Protein AF-A0A7S0R0M6-F1 (afdb_monomer)

Secondary structure (DSSP, 8-state):
-HHHHHHHHSS--TTSPPPPHHHHHHHHHHHHHHHHHHHHHH-HHHHHHHT-SHHHHTT-HHHHHHHHHHHS-GGG-----HHHHHH-HHHHHHHHHHHTTPPPPPHHHHHHHH-

Sequence (115 aa):
SRYSSAFHYYGRRKSEGFAGPEKFHARALQEIERWKDCIARQGTQACLKRYDPQQLIKGMYSEFVEPWTSVWPRDQILFLRNEDYQATPKEHLQAVMKFLGLRDLTEGEWVKMLG

Organism: NCBI:txid1034604

Mean predicted aligned error: 5.19 Å

Foldseek 3Di:
DQLLVCVQPPPDDPPDDGDDPVVSVVVVVVQVVVQVVCCVPPNDVVSLVVCPVVSVSVPPVVVVVVVVCVVDPPLLDDDDDPVVCVVPVLVVVVVVCVSVVHDDDDPVVVVVVVD

Radius of gyration: 19.21 Å; Cα contacts (8 Å, |Δi|>4): 50; chains: 1; bounding box: 45×28×51 Å

Structure (mmCIF, N/CA/C/O backbone):
data_AF-A0A7S0R0M6-F1
#
_entry.id   AF-A0A7S0R0M6-F1
#
loop_
_atom_site.group_PDB
_atom_site.id
_atom_site.type_symbol
_atom_site.label_atom_id
_atom_site.label_alt_id
_atom_site.label_comp_id
_atom_site.label_asym_id
_atom_site.label_entity_id
_atom_site.label_seq_id
_atom_site.pdbx_PDB_ins_code
_atom_site.Cartn_x
_atom_site.Cartn_y
_atom_site.Cartn_z
_atom_site.occupancy
_atom_site.B_iso_or_equiv
_atom_site.auth_seq_id
_atom_site.auth_comp_id
_atom_site.auth_asym_id
_atom_site.auth_atom_id
_atom_site.pdbx_PDB_model_num
ATOM 1 N N . SER A 1 1 ? 6.767 9.369 -2.557 1.00 70.81 1 SER A N 1
ATOM 2 C CA . SER A 1 1 ? 6.057 8.163 -3.041 1.00 70.81 1 SER A CA 1
ATOM 3 C C . SER A 1 1 ? 6.609 6.926 -2.334 1.00 70.81 1 SER A C 1
ATOM 5 O O . SER A 1 1 ? 7.791 6.919 -2.004 1.00 70.81 1 SER A O 1
ATOM 7 N N . ARG A 1 2 ? 5.803 5.871 -2.117 1.00 82.06 2 ARG A N 1
ATOM 8 C CA . ARG A 1 2 ? 6.229 4.611 -1.459 1.00 82.06 2 ARG A CA 1
ATOM 9 C C . ARG A 1 2 ? 7.478 3.991 -2.094 1.00 82.06 2 ARG A C 1
ATOM 11 O O . ARG A 1 2 ? 8.348 3.493 -1.389 1.00 82.06 2 ARG A O 1
ATOM 18 N N . TYR A 1 3 ? 7.579 4.052 -3.421 1.00 88.56 3 TYR A N 1
ATOM 19 C CA . TYR A 1 3 ? 8.724 3.528 -4.164 1.00 88.56 3 TYR A CA 1
ATOM 20 C C . TYR A 1 3 ? 10.020 4.311 -3.893 1.00 88.56 3 TYR A C 1
ATOM 22 O O . TYR A 1 3 ? 11.055 3.702 -3.632 1.00 88.56 3 TYR A O 1
ATOM 30 N N . SER A 1 4 ? 9.949 5.647 -3.840 1.00 87.69 4 SER A N 1
ATOM 31 C CA . SER A 1 4 ? 11.082 6.485 -3.421 1.00 87.69 4 SER A CA 1
ATOM 32 C C . SER A 1 4 ? 11.478 6.194 -1.974 1.00 87.69 4 SER A C 1
ATOM 34 O O . SER A 1 4 ? 12.645 5.919 -1.711 1.00 87.69 4 SER A O 1
ATOM 36 N N . SER A 1 5 ? 10.523 6.130 -1.041 1.00 86.38 5 SER A N 1
ATOM 37 C CA . SER A 1 5 ? 10.821 5.748 0.344 1.00 86.38 5 SER A CA 1
ATOM 38 C C . SER A 1 5 ? 11.535 4.393 0.403 1.00 86.38 5 SER A C 1
ATOM 40 O O . SER A 1 5 ? 12.596 4.281 1.011 1.00 86.38 5 SER A O 1
ATOM 42 N N . ALA A 1 6 ? 11.025 3.379 -0.299 1.00 88.06 6 ALA A N 1
ATOM 43 C CA . ALA A 1 6 ? 11.638 2.055 -0.349 1.00 88.06 6 ALA A CA 1
ATOM 44 C C . ALA A 1 6 ? 13.084 2.080 -0.877 1.00 88.06 6 ALA A C 1
ATOM 46 O O . ALA A 1 6 ? 13.944 1.426 -0.292 1.00 88.06 6 ALA A O 1
ATOM 47 N N . PHE A 1 7 ? 13.368 2.862 -1.921 1.00 88.25 7 PHE A N 1
ATOM 48 C CA . PHE A 1 7 ? 14.726 3.056 -2.441 1.00 88.25 7 PHE A CA 1
ATOM 49 C C . PHE A 1 7 ? 15.687 3.624 -1.386 1.00 88.25 7 PHE A C 1
ATOM 51 O O . PHE A 1 7 ? 16.869 3.287 -1.363 1.00 88.25 7 PHE A O 1
ATOM 58 N N . HIS A 1 8 ? 15.188 4.468 -0.483 1.00 84.44 8 HIS A N 1
ATOM 59 C CA . HIS A 1 8 ? 16.017 5.069 0.552 1.00 84.44 8 HIS A CA 1
ATOM 60 C C . HIS A 1 8 ? 16.166 4.215 1.812 1.00 84.44 8 HIS A C 1
ATOM 62 O O . HIS A 1 8 ? 17.200 4.340 2.468 1.00 84.44 8 HIS A O 1
ATOM 68 N N . TYR A 1 9 ? 15.177 3.377 2.132 1.00 82.06 9 TYR A N 1
ATOM 69 C CA . TYR A 1 9 ? 15.156 2.551 3.342 1.00 82.06 9 TYR A CA 1
ATOM 70 C C . TYR A 1 9 ? 15.731 1.142 3.150 1.00 82.06 9 TYR A C 1
ATOM 72 O O . TYR A 1 9 ? 16.335 0.609 4.078 1.00 82.06 9 TYR A O 1
ATOM 80 N N . TYR A 1 10 ? 15.554 0.519 1.981 1.00 78.06 10 TYR A N 1
ATOM 81 C CA . TYR A 1 10 ? 15.979 -0.863 1.751 1.00 78.06 10 TYR A CA 1
ATOM 82 C C . TYR A 1 10 ? 17.318 -0.936 1.016 1.00 78.06 10 TYR A C 1
ATOM 84 O O . TYR A 1 10 ? 17.544 -0.234 0.036 1.00 78.06 10 TYR A O 1
ATOM 92 N N . GLY A 1 11 ? 18.203 -1.829 1.473 1.00 65.38 11 GLY A N 1
ATOM 93 C CA . GLY A 1 11 ? 19.468 -2.137 0.794 1.00 65.38 11 GLY A CA 1
ATOM 94 C C . GLY A 1 11 ? 20.578 -1.095 0.958 1.00 65.38 11 GLY A C 1
ATOM 95 O O . GLY A 1 11 ? 21.658 -1.288 0.407 1.00 65.38 11 GLY A O 1
ATOM 96 N N 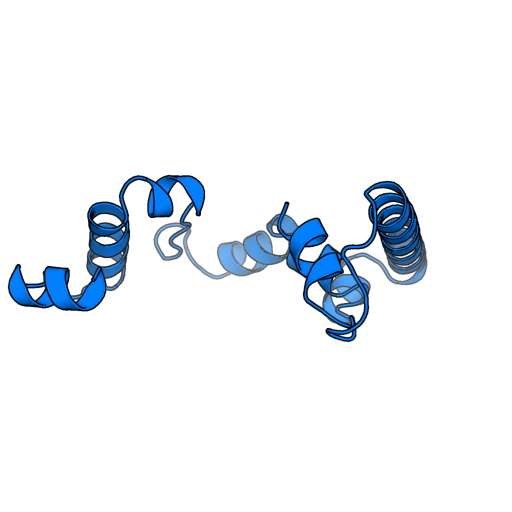. ARG A 1 12 ? 20.350 -0.026 1.732 1.00 71.62 12 ARG A N 1
ATOM 97 C CA . ARG A 1 12 ? 21.369 0.981 2.040 1.00 71.62 12 ARG A CA 1
ATOM 98 C C . ARG A 1 12 ? 22.075 0.679 3.361 1.00 71.62 12 ARG A C 1
ATOM 100 O O . ARG A 1 12 ? 21.434 0.293 4.341 1.00 71.62 12 ARG A O 1
ATOM 107 N N . ARG A 1 13 ? 23.387 0.913 3.430 1.00 67.12 13 ARG A N 1
ATOM 108 C CA . ARG A 1 13 ? 24.097 0.967 4.718 1.00 67.12 13 ARG A CA 1
ATOM 109 C C . ARG A 1 13 ? 23.730 2.269 5.427 1.00 67.12 13 ARG A C 1
ATOM 111 O O . ARG A 1 13 ? 23.657 3.312 4.787 1.00 67.12 13 ARG A O 1
ATOM 118 N N . LYS A 1 14 ? 23.551 2.241 6.753 1.00 67.25 14 LYS A N 1
ATOM 119 C CA . LYS A 1 14 ? 23.255 3.455 7.547 1.00 67.25 14 LYS A CA 1
ATOM 120 C C . LYS A 1 14 ? 24.316 4.556 7.384 1.00 67.25 14 LYS A C 1
ATOM 122 O O . LYS A 1 14 ? 24.003 5.723 7.564 1.00 67.25 14 LYS A O 1
ATOM 127 N N . SER A 1 15 ? 25.548 4.177 7.035 1.00 72.31 15 SER A N 1
ATOM 128 C CA . SER A 1 15 ? 26.666 5.084 6.751 1.00 72.31 15 SER A CA 1
ATOM 129 C C . SER A 1 15 ? 26.540 5.836 5.423 1.00 72.31 15 SER A C 1
ATOM 131 O O . SER A 1 15 ? 27.253 6.808 5.200 1.00 72.31 15 SER A O 1
ATOM 133 N N . GLU A 1 16 ? 25.674 5.386 4.516 1.00 68.12 16 GLU A N 1
ATOM 134 C CA . GLU A 1 16 ? 25.443 6.041 3.235 1.00 68.12 16 GLU A CA 1
ATOM 135 C C . GLU A 1 16 ? 24.308 7.065 3.394 1.00 68.12 16 GLU A C 1
ATOM 137 O O . GLU A 1 16 ? 23.162 6.732 3.724 1.00 68.12 16 GLU A O 1
ATOM 142 N N . GLY A 1 17 ? 24.629 8.339 3.159 1.00 69.56 17 GLY A N 1
ATOM 143 C CA . GLY A 1 17 ? 23.656 9.430 3.149 1.00 69.56 17 GLY A CA 1
ATOM 144 C C . GLY A 1 17 ? 22.539 9.227 2.118 1.00 69.56 17 GLY A C 1
ATOM 145 O O . GLY A 1 17 ? 22.564 8.307 1.296 1.00 69.56 17 GLY A O 1
ATOM 146 N N . PHE A 1 18 ? 21.511 10.077 2.177 1.00 76.81 18 PHE A N 1
ATOM 147 C CA . PHE A 1 18 ? 20.375 9.989 1.260 1.00 76.81 18 PHE A CA 1
ATOM 148 C C . PHE A 1 18 ? 20.826 10.151 -0.192 1.00 76.81 18 PHE A C 1
ATOM 150 O O . PHE A 1 18 ? 21.455 11.141 -0.555 1.00 76.81 18 PHE A O 1
ATOM 157 N N . ALA A 1 19 ? 20.533 9.148 -1.023 1.00 79.69 19 ALA A N 1
ATOM 158 C CA . ALA A 1 19 ? 20.797 9.234 -2.450 1.00 79.69 19 ALA A CA 1
ATOM 159 C C . ALA A 1 19 ? 19.965 10.374 -3.063 1.00 79.69 19 ALA A C 1
ATOM 161 O O . ALA A 1 19 ? 18.790 10.519 -2.747 1.00 79.69 19 ALA A O 1
ATOM 162 N N . GLY A 1 20 ? 20.571 11.191 -3.923 1.00 86.69 20 GLY A N 1
ATOM 163 C CA . GLY A 1 20 ? 19.861 12.289 -4.580 1.00 86.69 20 GLY A CA 1
ATOM 164 C C . GLY A 1 20 ? 18.753 11.811 -5.534 1.00 86.69 20 GLY A C 1
ATOM 165 O O . GLY A 1 20 ? 18.749 10.639 -5.934 1.00 86.69 20 GLY A O 1
ATOM 166 N N . PRO A 1 21 ? 17.846 12.717 -5.942 1.00 89.75 21 PRO A N 1
ATOM 167 C CA . PRO A 1 21 ? 16.722 12.405 -6.829 1.00 89.75 21 PRO A CA 1
ATOM 168 C C . PRO A 1 21 ? 17.161 11.770 -8.157 1.00 89.75 21 PRO A C 1
ATOM 170 O O . PRO A 1 21 ? 16.522 10.825 -8.610 1.00 89.75 21 PRO A O 1
ATOM 173 N N . GLU A 1 22 ? 18.302 12.181 -8.715 1.00 92.81 22 GLU A N 1
ATOM 174 C CA . GLU A 1 22 ? 18.857 11.605 -9.951 1.00 92.81 22 GLU A CA 1
ATOM 175 C C . GLU A 1 22 ? 19.177 10.110 -9.832 1.00 92.81 22 GLU A C 1
ATOM 177 O O . GLU A 1 22 ? 18.897 9.318 -10.731 1.00 92.81 22 GLU A O 1
ATOM 182 N N . LYS A 1 23 ? 19.716 9.681 -8.683 1.00 90.19 23 LYS A N 1
ATOM 183 C CA . LYS A 1 23 ? 20.012 8.261 -8.443 1.00 90.19 23 LYS A CA 1
ATOM 184 C C . LYS A 1 23 ? 18.733 7.439 -8.323 1.00 90.19 23 LYS A C 1
ATOM 186 O O . LYS A 1 23 ? 18.691 6.306 -8.800 1.00 90.19 23 LYS A O 1
ATOM 191 N N . PHE A 1 24 ? 17.704 8.001 -7.689 1.00 91.25 24 PHE A N 1
ATOM 192 C CA . PHE A 1 24 ? 16.389 7.370 -7.637 1.00 91.25 24 PHE A CA 1
ATOM 193 C C . PHE A 1 24 ? 15.780 7.262 -9.038 1.00 91.25 24 PHE A C 1
ATOM 195 O O . PHE A 1 24 ? 15.327 6.185 -9.415 1.00 91.25 24 PHE A O 1
ATOM 202 N N . HIS A 1 25 ? 15.824 8.337 -9.827 1.00 93.25 25 HIS A N 1
ATOM 203 C CA . HIS A 1 25 ? 15.317 8.355 -11.196 1.00 93.25 25 HIS A CA 1
ATOM 204 C C . HIS A 1 25 ? 15.996 7.295 -12.074 1.00 93.25 25 HIS A C 1
ATOM 206 O O . HIS A 1 25 ? 15.313 6.484 -12.697 1.00 93.25 25 HIS A O 1
ATOM 212 N N . ALA A 1 26 ? 17.330 7.222 -12.048 1.00 93.69 26 ALA A N 1
ATOM 213 C CA . ALA A 1 26 ? 18.084 6.214 -12.791 1.00 93.69 26 ALA A CA 1
ATOM 214 C C . ALA A 1 26 ? 17.710 4.778 -12.376 1.00 93.69 26 ALA A C 1
ATOM 216 O O . ALA A 1 26 ? 17.519 3.912 -13.231 1.00 93.69 26 ALA A O 1
ATOM 217 N N . ARG A 1 27 ? 17.544 4.523 -11.068 1.00 91.75 27 ARG A N 1
ATOM 218 C CA . ARG A 1 27 ? 17.077 3.222 -10.561 1.00 91.75 27 ARG A CA 1
ATOM 219 C C . ARG A 1 27 ? 15.662 2.904 -11.042 1.00 91.75 27 ARG A C 1
ATOM 221 O O . ARG A 1 27 ? 15.411 1.776 -11.454 1.00 91.75 27 ARG A O 1
ATOM 228 N N . ALA A 1 28 ? 14.762 3.883 -10.999 1.00 93.12 28 ALA A N 1
ATOM 229 C CA . ALA A 1 28 ? 13.383 3.722 -11.434 1.00 93.12 28 ALA A CA 1
ATOM 230 C C . ALA A 1 28 ? 13.303 3.347 -12.918 1.00 93.12 28 ALA A C 1
ATOM 232 O O . ALA A 1 28 ? 12.620 2.387 -13.264 1.00 93.12 28 ALA A O 1
ATOM 233 N N . LEU A 1 29 ? 14.046 4.043 -13.784 1.00 96.06 29 LEU A N 1
ATOM 234 C CA . LEU A 1 29 ? 14.114 3.718 -15.210 1.00 96.06 29 LEU A CA 1
ATOM 235 C C . LEU A 1 29 ? 14.651 2.305 -15.452 1.00 96.06 29 LEU A C 1
ATOM 237 O O . LEU A 1 29 ? 14.062 1.555 -16.225 1.00 96.06 29 LEU A O 1
ATOM 241 N N . GLN A 1 30 ? 15.721 1.917 -14.753 1.00 95.44 30 GLN A N 1
ATOM 242 C CA . GLN A 1 30 ? 16.288 0.572 -14.863 1.00 95.44 30 GLN A CA 1
ATOM 243 C C . GLN A 1 30 ? 15.278 -0.517 -14.469 1.00 95.44 30 GLN A C 1
ATOM 245 O O . GLN A 1 30 ? 15.168 -1.542 -15.141 1.00 95.44 30 GLN A O 1
ATOM 250 N N . GLU A 1 31 ? 14.545 -0.320 -13.373 1.00 94.75 31 GLU A N 1
ATOM 251 C CA . GLU A 1 31 ? 13.541 -1.281 -12.911 1.00 94.75 31 GLU A CA 1
ATOM 252 C C . GLU A 1 31 ? 12.315 -1.332 -13.834 1.00 94.75 31 GLU A C 1
ATOM 254 O O . GLU A 1 31 ? 11.800 -2.419 -14.095 1.00 94.75 31 GLU A O 1
ATOM 259 N N . ILE A 1 32 ? 11.889 -0.193 -14.386 1.00 95.44 32 ILE A N 1
ATOM 260 C CA . ILE A 1 32 ? 10.829 -0.139 -15.402 1.00 95.44 32 ILE A CA 1
ATOM 261 C C . ILE A 1 32 ? 11.247 -0.907 -16.658 1.00 95.44 32 ILE A C 1
ATOM 263 O O . ILE A 1 32 ? 10.446 -1.677 -17.184 1.00 95.44 32 ILE A O 1
ATOM 267 N N . GLU A 1 33 ? 12.481 -0.739 -17.130 1.00 96.88 33 GLU A N 1
ATOM 268 C CA . GLU A 1 33 ? 12.952 -1.439 -18.328 1.00 96.88 33 GLU A CA 1
ATOM 269 C C . GLU A 1 33 ? 13.043 -2.947 -18.096 1.00 96.88 33 GLU A C 1
ATOM 271 O O . GLU A 1 33 ? 12.530 -3.737 -18.882 1.00 96.88 33 GLU A O 1
ATOM 276 N N . ARG A 1 34 ? 13.567 -3.362 -16.939 1.00 95.50 34 ARG A N 1
ATOM 277 C CA . ARG A 1 34 ? 13.589 -4.775 -16.545 1.00 95.50 34 ARG A CA 1
ATOM 278 C C . ARG A 1 34 ? 12.188 -5.388 -16.478 1.00 95.50 34 ARG A C 1
ATOM 280 O O . ARG A 1 34 ? 12.004 -6.548 -16.844 1.00 95.50 34 ARG A O 1
ATOM 287 N N . TRP A 1 35 ? 11.211 -4.628 -15.987 1.00 95.69 35 TRP A N 1
ATOM 288 C CA . TRP A 1 35 ? 9.813 -5.046 -15.984 1.00 95.69 35 TRP A CA 1
ATOM 289 C C . TRP A 1 35 ? 9.281 -5.229 -17.411 1.00 95.69 35 TRP A C 1
ATOM 291 O O . TRP A 1 35 ? 8.734 -6.289 -17.715 1.00 95.69 35 TRP A O 1
ATOM 301 N N . LYS A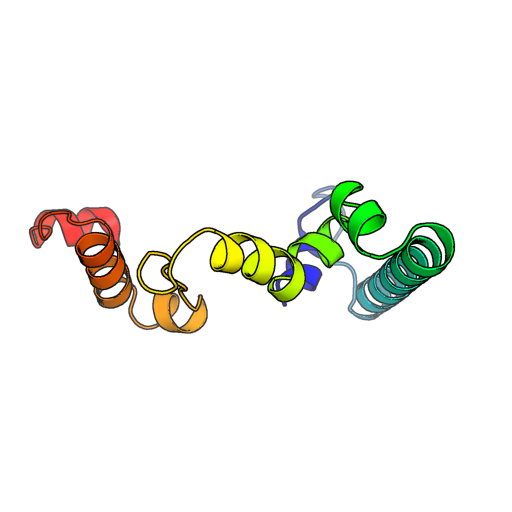 1 36 ? 9.501 -4.245 -18.294 1.00 96.00 36 LYS A N 1
ATOM 302 C CA . LYS A 1 36 ? 9.108 -4.303 -19.713 1.00 96.00 36 LYS A CA 1
ATOM 303 C C . LYS A 1 36 ? 9.721 -5.502 -20.439 1.00 96.00 36 LYS A C 1
ATOM 305 O O . LYS A 1 36 ? 9.012 -6.238 -21.122 1.00 96.00 36 LYS A O 1
ATOM 310 N N .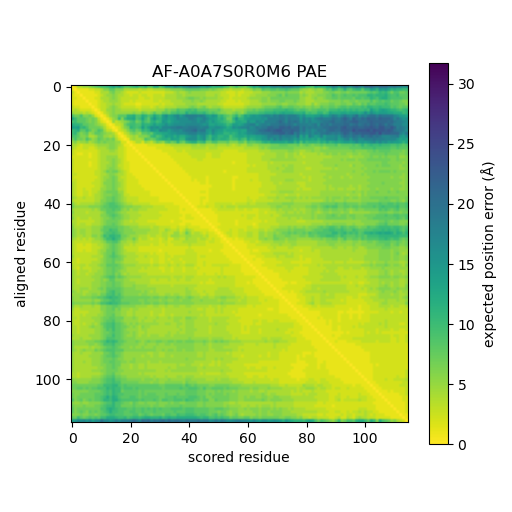 ASP A 1 37 ? 11.008 -5.749 -20.228 1.00 96.38 37 ASP A N 1
ATOM 311 C CA . ASP A 1 37 ? 11.708 -6.912 -20.774 1.00 96.38 37 ASP A CA 1
ATOM 312 C C . ASP A 1 37 ? 11.089 -8.230 -20.309 1.00 96.38 37 ASP A C 1
ATOM 314 O O . ASP A 1 37 ? 10.951 -9.176 -21.088 1.00 96.38 37 ASP A O 1
ATOM 318 N N . CYS A 1 38 ? 10.716 -8.314 -19.030 1.00 96.19 38 CYS A N 1
ATOM 319 C CA . CYS A 1 38 ? 10.082 -9.509 -18.496 1.00 96.19 38 CYS A CA 1
ATOM 320 C C . CYS A 1 38 ? 8.733 -9.756 -19.177 1.00 96.19 38 CYS A C 1
ATOM 322 O O . CYS A 1 38 ? 8.506 -10.854 -19.696 1.00 96.19 38 CYS A O 1
ATOM 324 N N . ILE A 1 39 ? 7.852 -8.749 -19.213 1.00 96.38 39 ILE A N 1
ATOM 325 C CA . ILE A 1 39 ? 6.504 -8.917 -19.773 1.00 96.38 39 ILE A CA 1
ATOM 326 C C . ILE A 1 39 ? 6.550 -9.242 -21.266 1.00 96.38 39 ILE A C 1
ATOM 328 O O . ILE A 1 39 ? 5.757 -10.061 -21.720 1.00 96.38 39 ILE A O 1
ATOM 332 N N . ALA A 1 40 ? 7.518 -8.693 -22.007 1.00 97.38 40 ALA A N 1
ATOM 333 C CA . ALA A 1 40 ? 7.713 -8.998 -23.421 1.00 97.38 40 ALA A CA 1
ATOM 334 C C . ALA A 1 40 ? 8.114 -10.465 -23.659 1.00 97.38 40 ALA A C 1
ATOM 336 O O . ALA A 1 40 ? 7.787 -11.033 -24.697 1.00 97.38 40 ALA A O 1
ATOM 337 N N . ARG A 1 41 ? 8.814 -11.092 -22.703 1.00 96.44 41 ARG A N 1
ATOM 338 C CA . ARG A 1 41 ? 9.311 -12.474 -22.822 1.00 96.44 41 ARG A CA 1
ATOM 339 C C . ARG A 1 41 ? 8.374 -13.521 -22.228 1.00 96.44 41 ARG A C 1
ATOM 341 O O . ARG A 1 41 ? 8.357 -14.646 -22.713 1.00 96.44 41 ARG A O 1
ATOM 348 N N . GLN A 1 42 ? 7.675 -13.197 -21.141 1.00 95.50 42 GLN A N 1
ATOM 349 C CA . GLN A 1 42 ? 6.954 -14.182 -20.320 1.00 95.50 42 GLN A CA 1
ATOM 350 C C . GLN A 1 42 ? 5.489 -13.816 -20.045 1.00 95.50 42 GLN A C 1
ATOM 352 O O . GLN A 1 42 ? 4.746 -14.636 -19.507 1.00 95.50 42 GLN A O 1
ATOM 357 N N . GLY A 1 43 ? 5.062 -12.603 -20.405 1.00 94.31 43 GLY A N 1
ATOM 358 C CA . GLY A 1 43 ? 3.743 -12.069 -20.076 1.00 94.31 43 GLY A CA 1
ATOM 359 C C . GLY A 1 43 ? 3.623 -11.557 -18.634 1.00 94.31 43 GLY A C 1
ATOM 360 O O . GLY A 1 43 ? 4.407 -11.896 -17.744 1.00 94.31 43 GLY A O 1
ATOM 361 N N . THR A 1 44 ? 2.604 -10.731 -18.392 1.00 92.69 44 THR A N 1
ATOM 362 C CA . THR A 1 44 ? 2.406 -9.998 -17.128 1.00 92.69 44 THR A CA 1
ATOM 363 C C . THR A 1 44 ? 2.327 -10.912 -15.906 1.00 92.69 44 THR A C 1
ATOM 365 O O . THR A 1 44 ? 3.056 -10.715 -14.935 1.00 92.69 44 THR A O 1
ATOM 368 N N . GLN A 1 45 ? 1.497 -11.958 -15.958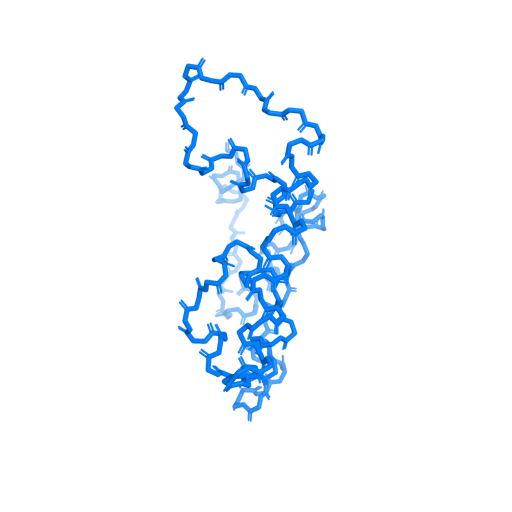 1.00 91.44 45 GLN A N 1
ATOM 369 C CA . GLN A 1 45 ? 1.240 -12.830 -14.805 1.00 91.44 45 GLN A CA 1
ATOM 370 C C . GLN A 1 45 ? 2.487 -13.595 -14.337 1.00 91.44 45 GLN A C 1
ATOM 372 O O . GLN A 1 45 ? 2.701 -13.758 -13.134 1.00 91.44 45 GLN A O 1
ATOM 377 N N . ALA A 1 46 ? 3.342 -14.039 -15.263 1.00 93.31 46 ALA A N 1
ATOM 378 C CA . ALA A 1 46 ? 4.602 -14.694 -14.917 1.00 93.31 46 ALA A CA 1
ATOM 379 C C . ALA A 1 46 ? 5.560 -13.721 -14.207 1.00 93.31 46 ALA A C 1
ATOM 381 O O . ALA A 1 46 ? 6.174 -14.063 -13.193 1.00 93.31 46 ALA A O 1
ATOM 382 N N . CYS A 1 47 ? 5.631 -12.481 -14.689 1.00 94.06 47 CYS A N 1
ATOM 383 C CA . CYS A 1 47 ? 6.505 -11.453 -14.136 1.00 94.06 47 CYS A CA 1
ATOM 384 C C . CYS A 1 47 ? 6.036 -10.933 -12.771 1.00 94.06 47 CYS A C 1
ATOM 386 O O . CYS A 1 47 ? 6.867 -10.731 -11.884 1.00 94.06 47 CYS A O 1
ATOM 388 N N . LEU A 1 48 ? 4.722 -10.790 -12.554 1.00 93.19 48 LEU A N 1
ATOM 389 C CA . LEU A 1 48 ? 4.159 -10.452 -11.239 1.00 93.19 48 LEU A CA 1
ATOM 390 C C . LEU A 1 48 ? 4.547 -11.492 -10.182 1.00 93.19 48 LEU A C 1
ATOM 392 O O . LEU A 1 48 ? 5.000 -11.129 -9.096 1.00 93.19 48 LEU A O 1
ATOM 396 N N . LYS A 1 49 ? 4.437 -12.787 -10.517 1.00 91.00 49 LYS A N 1
ATOM 397 C CA . LYS A 1 49 ? 4.780 -13.904 -9.617 1.00 91.00 49 LYS A CA 1
ATOM 398 C C . LYS A 1 49 ? 6.264 -13.957 -9.262 1.00 91.00 49 LYS A C 1
ATOM 400 O O . LYS A 1 49 ? 6.607 -14.363 -8.156 1.00 91.00 49 LYS A O 1
ATOM 405 N N . ARG A 1 50 ? 7.144 -13.530 -10.173 1.00 90.06 50 ARG A N 1
ATOM 406 C CA . ARG A 1 50 ? 8.591 -13.435 -9.920 1.00 90.06 50 ARG A CA 1
ATOM 407 C C . ARG A 1 50 ? 8.931 -12.368 -8.876 1.00 90.06 50 ARG A C 1
ATOM 409 O O . ARG A 1 50 ? 9.974 -12.459 -8.236 1.00 90.06 50 ARG A O 1
ATOM 416 N N . TYR A 1 51 ? 8.048 -11.384 -8.695 1.00 86.19 51 TYR A N 1
ATOM 417 C CA . TYR A 1 51 ? 8.176 -10.340 -7.682 1.00 86.19 51 TYR A CA 1
ATOM 418 C C . TYR A 1 51 ? 9.479 -9.533 -7.809 1.00 86.19 51 TYR A C 1
ATOM 420 O O . TYR A 1 51 ? 10.147 -9.198 -6.827 1.00 86.19 51 TYR A O 1
ATOM 428 N N . ASP A 1 52 ? 9.845 -9.237 -9.056 1.00 85.50 52 ASP A N 1
ATOM 429 C CA . ASP A 1 52 ? 11.134 -8.682 -9.448 1.00 85.50 52 ASP A CA 1
ATOM 430 C C . ASP A 1 52 ? 10.959 -7.763 -10.675 1.00 85.50 52 ASP A C 1
ATOM 432 O O . ASP A 1 52 ? 10.592 -8.261 -11.740 1.00 85.50 52 ASP A O 1
ATOM 436 N N . PRO A 1 53 ? 11.200 -6.442 -10.562 1.00 89.19 53 PRO A N 1
ATOM 437 C CA . PRO A 1 53 ? 11.771 -5.734 -9.413 1.00 89.19 53 PRO A CA 1
ATOM 438 C C . PRO A 1 53 ? 10.770 -5.471 -8.275 1.00 89.19 53 PRO A C 1
ATOM 440 O O . PRO A 1 53 ? 9.757 -4.791 -8.431 1.00 89.19 53 PRO A O 1
ATOM 443 N N . GLN A 1 54 ? 11.099 -5.970 -7.081 1.00 89.06 54 GLN A N 1
ATOM 444 C CA . GLN A 1 54 ? 10.172 -6.102 -5.953 1.00 89.06 54 GLN A CA 1
ATOM 445 C C . GLN A 1 54 ? 9.414 -4.819 -5.579 1.00 89.06 54 GLN A C 1
ATOM 447 O O . GLN A 1 54 ? 8.219 -4.867 -5.287 1.00 89.06 54 GLN A O 1
ATOM 452 N N . GLN A 1 55 ? 10.100 -3.676 -5.498 1.00 90.38 55 GLN A N 1
ATOM 453 C CA . GLN A 1 55 ? 9.491 -2.458 -4.956 1.00 90.38 55 GLN A CA 1
ATOM 454 C C . GLN A 1 55 ? 8.564 -1.770 -5.958 1.00 90.38 55 GLN A C 1
ATOM 456 O O . GLN A 1 55 ? 7.568 -1.180 -5.536 1.00 90.38 55 GLN A O 1
ATOM 461 N N . LEU A 1 56 ? 8.863 -1.892 -7.251 1.00 90.94 56 LEU A N 1
ATOM 462 C CA . LEU A 1 56 ? 7.963 -1.480 -8.318 1.00 90.94 56 LEU A CA 1
ATOM 463 C C . LEU A 1 56 ? 6.709 -2.365 -8.313 1.00 90.94 56 LEU A C 1
ATOM 465 O O . LEU A 1 56 ? 5.603 -1.843 -8.211 1.00 90.94 56 LEU A O 1
ATOM 469 N N . ILE A 1 57 ? 6.891 -3.692 -8.301 1.00 92.69 57 ILE A N 1
ATOM 470 C CA . ILE A 1 57 ? 5.791 -4.669 -8.307 1.00 92.69 57 ILE A CA 1
ATOM 471 C C . ILE A 1 57 ? 4.852 -4.452 -7.123 1.00 92.69 57 ILE A C 1
ATOM 473 O O . ILE A 1 57 ? 3.656 -4.314 -7.320 1.00 92.69 57 ILE A O 1
ATOM 477 N N . LYS A 1 58 ? 5.374 -4.299 -5.901 1.00 89.94 58 LYS A N 1
ATOM 478 C CA . LYS A 1 58 ? 4.570 -4.011 -4.695 1.00 89.94 58 LYS A CA 1
ATOM 479 C C . LYS A 1 58 ? 3.637 -2.800 -4.820 1.00 89.94 58 LYS A C 1
ATOM 481 O O . LYS A 1 58 ? 2.671 -2.721 -4.072 1.00 89.94 58 LYS A O 1
ATOM 486 N N . GLY A 1 59 ? 3.961 -1.836 -5.684 1.00 89.56 59 GLY A N 1
ATOM 487 C CA . GLY A 1 59 ? 3.141 -0.646 -5.918 1.00 89.56 59 GLY A CA 1
ATOM 488 C C . GLY A 1 59 ? 2.050 -0.824 -6.978 1.00 89.56 5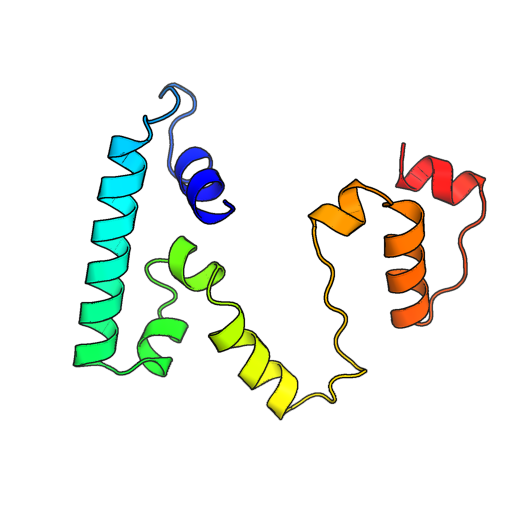9 GLY A C 1
ATOM 489 O O . GLY A 1 59 ? 1.223 0.071 -7.128 1.00 89.56 59 GLY A O 1
ATOM 490 N N . MET A 1 60 ? 2.030 -1.941 -7.710 1.00 91.50 60 MET A N 1
ATOM 491 C CA . MET A 1 60 ? 1.071 -2.211 -8.787 1.00 91.50 60 MET A CA 1
ATOM 492 C C . MET A 1 60 ? -0.262 -2.725 -8.231 1.00 91.50 60 MET A C 1
ATOM 494 O O . MET A 1 60 ? -0.659 -3.856 -8.487 1.00 91.50 60 MET A O 1
ATOM 498 N N . TYR A 1 61 ? -0.950 -1.917 -7.422 1.00 92.25 61 TYR A N 1
ATOM 499 C CA . TYR A 1 61 ? -2.159 -2.371 -6.729 1.00 92.25 61 TYR A CA 1
ATOM 500 C C . TYR A 1 61 ? -3.252 -2.877 -7.673 1.00 92.25 61 TYR A C 1
ATOM 502 O O . TYR A 1 61 ? -3.911 -3.842 -7.315 1.00 92.25 61 TYR A O 1
ATOM 510 N N . SER A 1 62 ? -3.416 -2.300 -8.868 1.00 91.19 62 SER A N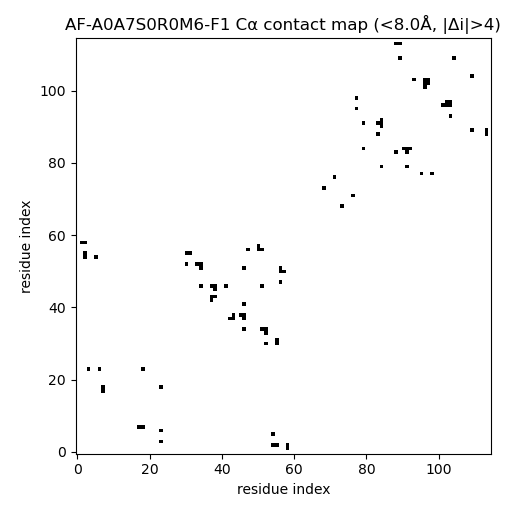 1
ATOM 511 C CA . SER A 1 62 ? -4.400 -2.767 -9.858 1.00 91.19 62 SER A CA 1
ATOM 512 C C . SER A 1 62 ? -4.241 -4.252 -10.189 1.00 91.19 62 SER A C 1
ATOM 514 O O . SER A 1 62 ? -5.217 -4.993 -10.143 1.00 91.19 62 SER A O 1
ATOM 516 N N . GLU A 1 63 ? -2.999 -4.690 -10.407 1.00 92.38 63 GLU A N 1
ATOM 517 C CA . GLU A 1 63 ? -2.649 -6.069 -10.768 1.00 92.38 63 GLU A CA 1
ATOM 518 C C . GLU A 1 63 ? -2.969 -7.078 -9.658 1.00 92.38 63 GLU A C 1
ATOM 520 O O . GLU A 1 63 ? -3.163 -8.263 -9.921 1.00 92.38 63 GLU A O 1
ATOM 525 N N . PHE A 1 64 ? -3.006 -6.624 -8.401 1.00 91.50 64 PHE A N 1
ATOM 526 C CA . PHE A 1 64 ? -3.326 -7.476 -7.256 1.00 91.50 64 PHE A CA 1
ATOM 527 C C . PHE A 1 64 ? -4.789 -7.371 -6.849 1.00 91.50 64 PHE A C 1
ATOM 529 O O . PHE A 1 64 ? -5.389 -8.384 -6.506 1.00 91.50 64 PHE A O 1
ATOM 536 N N . VAL A 1 65 ? -5.371 -6.173 -6.886 1.00 93.88 65 VAL A N 1
ATOM 537 C CA . VAL A 1 65 ? -6.755 -5.925 -6.471 1.00 93.88 65 VAL A CA 1
ATOM 538 C C . VAL A 1 65 ? -7.730 -6.705 -7.338 1.00 93.88 65 VAL A C 1
ATOM 540 O O . VAL A 1 65 ? -8.640 -7.313 -6.785 1.00 93.88 65 VAL A O 1
ATOM 543 N N . GLU A 1 66 ? -7.519 -6.743 -8.654 1.00 92.31 66 GLU A N 1
ATOM 544 C CA . GLU A 1 66 ? -8.404 -7.457 -9.577 1.00 92.31 66 GLU A CA 1
ATOM 545 C C . GLU A 1 66 ? -8.576 -8.944 -9.193 1.00 92.31 66 GLU A C 1
ATOM 547 O O . GLU A 1 66 ? -9.719 -9.352 -8.953 1.00 92.31 66 GLU A O 1
ATOM 552 N N . PRO A 1 67 ? -7.498 -9.739 -9.003 1.00 92.88 67 PRO A N 1
ATOM 553 C CA . PRO A 1 67 ? -7.599 -11.099 -8.477 1.00 92.88 67 PRO A CA 1
ATOM 554 C C . PRO A 1 67 ? -8.390 -11.219 -7.170 1.00 92.88 67 PRO A C 1
ATOM 556 O O . PRO A 1 67 ? -9.237 -12.105 -7.056 1.00 92.88 67 PRO A O 1
ATOM 559 N N . TRP A 1 68 ? -8.172 -10.326 -6.197 1.00 95.19 68 TRP A N 1
ATOM 560 C CA . TRP A 1 68 ? -8.929 -10.344 -4.939 1.00 95.19 68 TRP A CA 1
ATOM 561 C C . TRP A 1 68 ? -10.420 -10.093 -5.177 1.00 95.19 68 TRP A C 1
ATOM 563 O O . TRP A 1 68 ? -11.249 -10.847 -4.674 1.00 95.19 68 TRP A O 1
ATOM 573 N N . THR A 1 69 ? -10.767 -9.087 -5.982 1.00 95.25 69 THR A N 1
ATOM 574 C CA . THR A 1 69 ? -12.165 -8.733 -6.281 1.00 95.25 69 THR A CA 1
ATOM 575 C C . THR A 1 69 ? -12.875 -9.728 -7.198 1.00 95.25 69 THR A C 1
ATOM 577 O O . THR A 1 69 ? -14.100 -9.743 -7.243 1.00 95.25 69 THR A O 1
ATOM 580 N N . SER A 1 70 ? -12.129 -10.570 -7.920 1.00 95.62 70 SER A N 1
ATOM 581 C CA . SER A 1 70 ? -12.702 -11.653 -8.731 1.00 95.62 70 SER A CA 1
ATOM 582 C C . SER A 1 70 ? -13.228 -12.821 -7.888 1.00 95.62 70 SER A C 1
ATOM 584 O O . SER A 1 70 ? -14.090 -13.570 -8.341 1.00 95.62 70 SER A O 1
ATOM 586 N N . VAL A 1 71 ? -12.712 -12.969 -6.663 1.00 97.12 71 VAL A N 1
ATOM 587 C CA . VAL A 1 71 ? -13.074 -14.039 -5.722 1.00 97.12 71 VAL A CA 1
ATOM 588 C C . VAL A 1 71 ? -13.983 -13.513 -4.617 1.00 97.12 71 VAL A C 1
ATOM 590 O O . VAL A 1 71 ? -14.956 -14.169 -4.254 1.00 97.12 71 VAL A O 1
ATOM 593 N N . TRP A 1 72 ? -13.668 -12.333 -4.080 1.00 96.94 72 TRP A N 1
ATOM 594 C CA . TRP A 1 72 ? -14.380 -11.736 -2.959 1.00 96.94 72 TRP A CA 1
ATOM 595 C C . TRP A 1 72 ? -15.238 -10.553 -3.420 1.00 96.94 72 TRP A C 1
ATOM 597 O O . TRP A 1 72 ? -14.719 -9.643 -4.076 1.00 96.94 72 TRP A O 1
ATOM 607 N N . PRO A 1 73 ? -16.525 -10.515 -3.037 1.00 96.06 73 PRO A N 1
ATOM 608 C CA . PRO A 1 73 ? -17.369 -9.336 -3.146 1.00 96.06 73 PRO A CA 1
ATOM 609 C C . PRO A 1 73 ? -16.681 -8.055 -2.654 1.00 96.06 73 PRO A C 1
ATOM 611 O O . PRO A 1 73 ? -15.938 -8.046 -1.670 1.00 96.06 73 PRO A O 1
ATOM 614 N N . ARG A 1 74 ? -16.941 -6.938 -3.344 1.00 93.50 74 ARG A N 1
ATOM 615 C CA . ARG A 1 74 ? -16.290 -5.647 -3.064 1.00 93.50 74 ARG A CA 1
ATOM 616 C C . ARG A 1 74 ? -16.524 -5.162 -1.631 1.00 93.50 74 ARG A C 1
ATOM 618 O O . ARG A 1 74 ? -15.648 -4.501 -1.078 1.00 93.50 74 ARG A O 1
ATOM 625 N N . ASP A 1 75 ? -17.677 -5.453 -1.045 1.00 95.50 75 ASP A N 1
ATOM 626 C CA . ASP A 1 75 ? -18.046 -5.098 0.328 1.00 95.50 75 ASP A CA 1
ATOM 627 C C . ASP A 1 75 ? -17.291 -5.904 1.398 1.00 95.50 75 ASP A C 1
ATOM 629 O O . ASP A 1 75 ? -17.274 -5.487 2.550 1.00 95.50 75 ASP A O 1
ATOM 633 N N . GLN A 1 76 ? -16.591 -6.981 1.025 1.00 96.69 76 GLN A N 1
ATOM 634 C CA . GLN A 1 76 ? -15.693 -7.744 1.900 1.00 96.69 76 GLN A CA 1
ATOM 635 C C . GLN A 1 76 ? -14.230 -7.279 1.835 1.00 96.69 76 GLN A C 1
ATOM 637 O O . GLN A 1 76 ? -13.350 -7.918 2.412 1.00 96.69 76 GLN A O 1
ATOM 642 N N . ILE A 1 77 ? -13.943 -6.165 1.151 1.00 96.94 77 ILE A N 1
ATOM 643 C CA . ILE A 1 77 ? -12.597 -5.586 1.070 1.00 96.94 77 ILE A CA 1
ATOM 644 C C . ILE A 1 77 ? -12.651 -4.109 1.469 1.00 96.94 77 ILE A C 1
ATOM 646 O O . ILE A 1 77 ? -13.273 -3.284 0.798 1.00 96.94 77 ILE A O 1
ATOM 650 N N . LEU A 1 78 ? -11.945 -3.743 2.537 1.00 96.94 78 LEU A N 1
ATOM 651 C CA . LEU A 1 78 ? -11.799 -2.351 2.957 1.00 96.94 78 LEU A CA 1
ATOM 652 C C . LEU A 1 78 ? -10.494 -1.761 2.412 1.00 96.94 78 LEU A C 1
ATOM 654 O O . LEU A 1 78 ? -9.409 -2.271 2.685 1.00 96.94 78 LEU A O 1
ATOM 658 N N . PHE A 1 79 ? -10.599 -0.655 1.674 1.00 95.50 79 PHE A N 1
ATOM 659 C CA . PHE A 1 79 ? -9.450 0.137 1.237 1.00 95.50 79 PHE A CA 1
ATOM 660 C C . PHE A 1 79 ? -9.334 1.384 2.105 1.00 95.50 79 PHE A C 1
ATOM 662 O O . PHE A 1 79 ? -10.308 2.118 2.262 1.00 95.50 79 PHE A O 1
ATOM 669 N N . LEU A 1 80 ? -8.136 1.635 2.625 1.00 96.12 80 LEU A N 1
ATOM 670 C CA . LEU A 1 80 ? -7.818 2.821 3.412 1.00 96.12 80 LEU A CA 1
ATOM 671 C C . LEU A 1 80 ? -6.775 3.646 2.670 1.00 96.12 80 LEU A C 1
ATOM 673 O O . LEU A 1 80 ? -5.745 3.121 2.240 1.00 96.12 80 LEU A O 1
ATOM 677 N N . ARG A 1 81 ? -7.028 4.946 2.538 1.00 94.44 81 ARG A N 1
ATOM 678 C CA . ARG A 1 81 ? -6.021 5.898 2.074 1.00 94.44 81 ARG A CA 1
ATOM 679 C C . ARG A 1 81 ? -5.178 6.318 3.264 1.00 94.44 81 ARG A C 1
ATOM 681 O O . ARG A 1 81 ? -5.709 6.681 4.311 1.00 94.44 81 ARG A O 1
ATOM 688 N N . ASN A 1 82 ? -3.861 6.256 3.108 1.00 92.38 82 ASN A N 1
ATOM 689 C CA . ASN A 1 82 ? -2.951 6.586 4.198 1.00 92.38 82 ASN A CA 1
ATOM 690 C C . ASN A 1 82 ? -3.072 8.061 4.604 1.00 92.38 82 ASN A C 1
ATOM 692 O O . ASN A 1 82 ? -2.959 8.382 5.780 1.00 92.38 82 ASN A O 1
ATOM 696 N N . GLU A 1 83 ? -3.312 8.948 3.641 1.00 94.38 83 GLU A N 1
ATOM 697 C CA . GLU A 1 83 ? -3.470 10.382 3.874 1.00 94.38 83 GLU A CA 1
ATOM 698 C C . GLU A 1 83 ? -4.703 10.673 4.738 1.00 94.38 83 GLU A C 1
ATOM 700 O O . GLU A 1 83 ? -4.612 11.433 5.699 1.00 94.38 83 GLU A O 1
ATOM 705 N N . ASP A 1 84 ? -5.825 10.011 4.442 1.00 96.94 84 ASP A N 1
ATOM 706 C CA . ASP A 1 84 ? -7.069 10.186 5.193 1.00 96.94 84 ASP A CA 1
ATOM 707 C C . ASP A 1 84 ? -6.927 9.593 6.611 1.00 96.94 84 ASP A C 1
ATOM 709 O O . ASP A 1 84 ? -7.286 10.239 7.595 1.00 96.94 84 ASP A O 1
ATOM 713 N N . TYR A 1 85 ? -6.290 8.420 6.740 1.00 95.62 85 TYR A N 1
ATOM 714 C CA . TYR A 1 85 ? -5.964 7.825 8.043 1.00 95.62 85 TYR A CA 1
ATOM 715 C C . TYR A 1 85 ? -5.069 8.732 8.898 1.00 95.62 85 TYR A C 1
ATOM 717 O O . TYR A 1 85 ? -5.306 8.875 10.092 1.00 95.62 85 TYR A O 1
ATOM 725 N N . GLN A 1 86 ? -4.045 9.357 8.314 1.00 94.62 86 GLN A N 1
ATOM 726 C CA . GLN A 1 86 ? -3.167 10.264 9.056 1.00 94.62 86 GLN A CA 1
ATOM 727 C C . GLN A 1 86 ? -3.887 11.538 9.505 1.00 94.62 86 GLN A C 1
ATOM 729 O O . GLN A 1 86 ? -3.584 12.049 10.582 1.00 94.62 86 GLN A O 1
ATOM 734 N N . ALA A 1 87 ? -4.825 12.044 8.701 1.00 96.50 87 ALA A N 1
ATOM 735 C CA . ALA A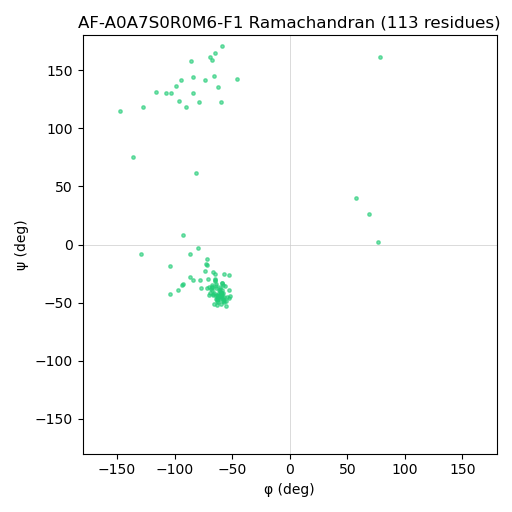 1 87 ? -5.619 13.213 9.053 1.00 96.50 87 ALA A CA 1
ATOM 736 C C . ALA A 1 87 ? -6.609 12.913 10.190 1.00 96.50 87 ALA A C 1
ATOM 738 O O . ALA A 1 87 ? -6.726 13.714 11.118 1.00 96.50 87 ALA A O 1
ATOM 739 N N . THR A 1 88 ? -7.295 11.763 10.145 1.00 96.44 88 THR A N 1
ATOM 740 C CA . THR A 1 88 ? -8.286 11.367 11.159 1.00 96.44 88 THR A CA 1
ATOM 741 C C . THR A 1 88 ? -8.150 9.888 11.572 1.00 96.44 88 THR A C 1
ATOM 743 O O . THR A 1 88 ? -8.970 9.037 11.206 1.00 96.44 88 THR A O 1
ATOM 746 N N . PRO A 1 89 ? -7.135 9.535 12.390 1.00 95.81 89 PRO A N 1
ATOM 747 C CA . PRO A 1 89 ? -6.816 8.135 12.684 1.00 95.81 89 PRO A CA 1
ATOM 748 C C . PRO A 1 89 ? -7.901 7.423 13.498 1.00 95.81 89 PRO A C 1
ATOM 750 O O . PRO A 1 89 ? -8.188 6.254 13.238 1.00 95.81 89 PRO A O 1
ATOM 753 N N . LYS A 1 90 ? -8.552 8.123 14.441 1.00 95.94 90 LYS A N 1
ATOM 754 C CA . LYS A 1 90 ? -9.656 7.570 15.250 1.00 95.94 90 LYS A CA 1
ATOM 755 C C . LYS A 1 90 ? -10.823 7.123 14.366 1.00 95.94 90 LYS A C 1
ATOM 757 O O . LYS A 1 90 ? -11.241 5.975 14.454 1.00 95.94 90 LYS A O 1
ATOM 762 N N . GLU A 1 91 ? -11.292 7.997 13.478 1.00 96.06 91 GLU A N 1
ATOM 763 C CA . GLU A 1 91 ? -12.439 7.744 12.591 1.00 96.06 91 GLU A CA 1
ATOM 764 C C . GLU A 1 91 ? -12.180 6.573 11.636 1.00 96.06 91 GLU A C 1
ATOM 766 O O . GLU A 1 91 ? -13.014 5.681 11.473 1.00 96.06 91 GLU A O 1
ATOM 771 N N . HIS A 1 92 ? -10.989 6.533 11.039 1.00 97.44 92 HIS A N 1
ATOM 772 C CA . HIS A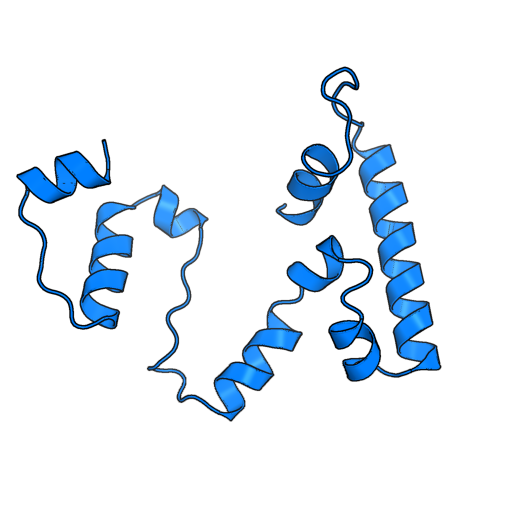 1 92 ? -10.610 5.461 10.127 1.00 97.44 92 HIS A CA 1
ATOM 773 C C . HIS A 1 92 ? -10.453 4.122 10.850 1.00 97.44 92 HIS A C 1
ATOM 775 O O . HIS A 1 92 ? -10.907 3.101 10.337 1.00 97.44 92 HIS A O 1
ATOM 781 N N . LEU A 1 93 ? -9.885 4.101 12.061 1.00 96.44 93 LEU A N 1
ATOM 782 C CA . LEU A 1 93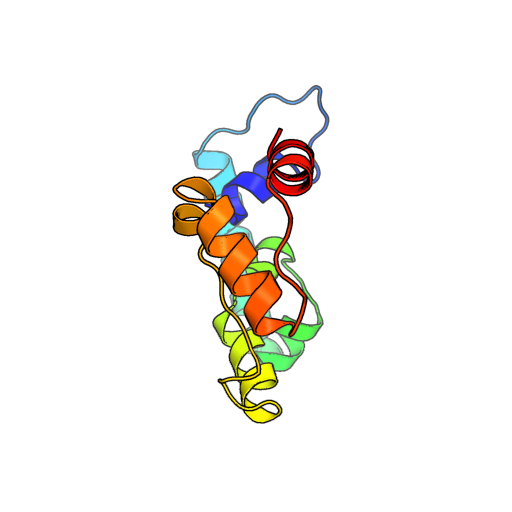 ? -9.832 2.879 12.867 1.00 96.44 93 LEU A CA 1
ATOM 783 C C . LEU A 1 93 ? -11.220 2.441 13.331 1.00 96.44 93 LEU A C 1
ATOM 785 O O . LEU A 1 93 ? -11.489 1.246 13.328 1.00 96.44 93 LEU A O 1
ATOM 789 N N . GLN A 1 94 ? -12.130 3.361 13.657 1.00 96.69 94 GLN A N 1
ATOM 790 C CA . GLN A 1 94 ? -13.532 3.017 13.921 1.00 96.69 94 GLN A CA 1
ATOM 791 C C . GLN A 1 94 ? -14.179 2.346 12.704 1.00 96.69 94 GLN A C 1
ATOM 793 O O . GLN A 1 94 ? -14.852 1.327 12.852 1.00 96.69 94 GLN A O 1
ATOM 798 N N . ALA A 1 95 ? -13.929 2.857 11.494 1.00 96.50 95 ALA A N 1
ATOM 799 C CA . ALA A 1 95 ? -14.396 2.220 10.266 1.00 96.50 95 ALA A CA 1
ATOM 800 C C . ALA A 1 95 ? -13.811 0.806 10.088 1.00 96.50 95 ALA A C 1
ATOM 802 O O . ALA A 1 95 ? -14.548 -0.103 9.708 1.00 96.50 95 ALA A O 1
ATOM 803 N N . VAL A 1 96 ? -12.530 0.593 10.424 1.00 97.00 96 VAL A N 1
ATOM 804 C CA . VAL A 1 96 ? -11.905 -0.745 10.442 1.00 97.00 96 VAL A CA 1
ATOM 805 C C . VAL A 1 96 ? -12.581 -1.663 11.459 1.00 97.00 96 VAL A C 1
ATOM 807 O O . VAL A 1 96 ? -12.959 -2.775 11.102 1.00 97.00 96 VAL A O 1
ATOM 810 N N . MET A 1 97 ? -12.768 -1.212 12.703 1.00 97.25 97 MET A N 1
ATOM 811 C CA . MET A 1 97 ? -13.414 -2.009 13.753 1.00 97.25 97 MET A CA 1
ATOM 812 C C . MET A 1 97 ? -14.820 -2.434 13.327 1.00 97.25 97 MET A C 1
ATOM 814 O O . MET A 1 97 ? -15.156 -3.614 13.397 1.00 97.25 97 MET A O 1
ATOM 818 N N . LYS A 1 98 ? -15.610 -1.490 12.802 1.00 97.25 98 LYS A N 1
ATOM 819 C CA . LYS A 1 98 ? -16.956 -1.751 12.288 1.00 97.25 98 LYS A CA 1
ATOM 820 C C . LYS A 1 98 ? -16.944 -2.748 11.131 1.00 97.25 98 LYS A C 1
ATOM 822 O O . LYS A 1 98 ? -17.755 -3.667 11.117 1.00 97.25 98 LYS A O 1
ATOM 827 N N . PHE A 1 99 ? -16.033 -2.579 10.174 1.00 97.88 99 PHE A N 1
ATOM 828 C CA . PHE A 1 99 ? -15.880 -3.486 9.037 1.00 97.88 99 PHE A CA 1
ATOM 829 C C . PHE A 1 99 ? -15.533 -4.917 9.477 1.00 97.88 99 PHE A C 1
ATOM 831 O O . PHE A 1 99 ? -16.056 -5.876 8.919 1.00 97.88 99 PHE A O 1
ATOM 838 N N . LEU A 1 100 ? -14.705 -5.064 10.514 1.00 97.62 100 LEU A N 1
ATOM 839 C CA . LEU A 1 100 ? -14.337 -6.355 11.100 1.00 97.62 100 LEU A CA 1
ATOM 840 C C . LEU A 1 100 ? -15.400 -6.932 12.054 1.00 97.62 100 LEU A C 1
ATOM 842 O O . LEU A 1 100 ? -15.208 -8.030 12.574 1.00 97.62 100 LEU A O 1
ATOM 846 N N . GLY A 1 101 ? -16.499 -6.214 12.314 1.00 97.56 101 GLY A N 1
ATOM 847 C CA . GLY A 1 101 ? -17.532 -6.634 13.266 1.00 97.56 101 GLY A CA 1
ATOM 848 C C . GLY A 1 101 ? -17.075 -6.611 14.729 1.00 97.56 101 GLY A C 1
ATOM 849 O O . GLY A 1 101 ? -17.581 -7.375 15.549 1.00 97.56 101 GLY A O 1
ATOM 850 N N . LEU A 1 102 ? -16.098 -5.766 15.062 1.00 97.69 102 LEU A N 1
ATOM 851 C CA . LEU A 1 102 ? -15.583 -5.602 16.419 1.00 97.69 102 LEU A CA 1
ATOM 852 C C . LEU A 1 102 ? -16.420 -4.588 17.209 1.00 97.69 102 LEU A C 1
ATOM 854 O O . LEU A 1 102 ? -17.091 -3.728 16.638 1.00 97.69 102 LEU A O 1
ATOM 858 N N . ARG A 1 103 ? -16.364 -4.680 18.543 1.00 96.50 103 ARG A N 1
ATOM 859 C CA . ARG A 1 103 ? -16.988 -3.684 19.424 1.00 96.50 103 ARG A CA 1
ATOM 860 C C . ARG A 1 103 ? -16.288 -2.331 19.327 1.00 96.50 103 ARG A C 1
ATOM 862 O O . ARG A 1 103 ? -15.091 -2.260 19.041 1.00 96.50 103 ARG A O 1
ATOM 869 N N . ASP A 1 104 ? -17.005 -1.286 19.719 1.00 94.38 104 ASP A N 1
ATOM 870 C CA . ASP A 1 104 ? -16.394 0.016 19.945 1.00 94.38 104 ASP A CA 1
ATOM 871 C C . ASP A 1 104 ? -15.427 -0.018 21.136 1.00 94.38 104 ASP A C 1
ATOM 873 O O . ASP A 1 104 ? -15.619 -0.726 22.137 1.00 94.38 104 ASP A O 1
ATOM 877 N N . LEU A 1 105 ? -14.360 0.765 21.008 1.00 95.31 105 LEU A N 1
ATOM 878 C CA . LEU A 1 105 ? -13.402 0.989 22.078 1.00 95.31 105 LEU A CA 1
ATOM 879 C C . LEU A 1 105 ? -13.901 2.091 23.015 1.00 95.31 105 LEU A C 1
ATOM 881 O O . LEU A 1 105 ? -14.486 3.088 22.586 1.00 95.31 105 LEU A O 1
ATOM 885 N N . THR A 1 106 ? -13.615 1.920 24.300 1.00 96.06 106 THR A N 1
ATOM 886 C CA . THR A 1 106 ? -13.791 2.961 25.315 1.00 96.06 106 THR A CA 1
ATOM 887 C C . THR A 1 106 ? -12.784 4.091 25.106 1.00 96.06 106 THR A C 1
ATOM 889 O O . THR A 1 106 ? -11.745 3.907 24.471 1.00 96.06 106 THR A O 1
ATOM 892 N N . GLU A 1 107 ? -13.035 5.268 25.684 1.00 94.69 107 GLU A N 1
ATOM 893 C CA . GLU A 1 107 ? -12.108 6.396 25.523 1.00 94.69 107 GLU A CA 1
ATOM 894 C C . GLU A 1 107 ? -10.702 6.086 26.067 1.00 94.69 107 GLU A C 1
ATOM 896 O O . GLU A 1 107 ? -9.704 6.428 25.440 1.00 94.69 107 GLU A O 1
ATOM 901 N N . GLY A 1 108 ? -10.601 5.342 27.175 1.00 96.62 108 GLY A N 1
ATOM 902 C CA . GLY A 1 108 ? -9.307 4.908 27.711 1.00 96.62 108 GLY A CA 1
ATOM 903 C C . GLY A 1 108 ? -8.544 3.951 26.785 1.00 96.62 108 GLY A C 1
ATOM 904 O O . GLY A 1 108 ? -7.315 3.941 26.788 1.00 96.62 108 GLY A O 1
ATOM 905 N N . GLU A 1 109 ? -9.248 3.159 25.976 1.00 96.44 109 GLU A N 1
ATOM 906 C CA . GLU A 1 109 ? -8.641 2.299 24.954 1.00 96.44 109 GLU A CA 1
ATOM 907 C C . GLU A 1 109 ? -8.212 3.105 23.723 1.00 96.44 109 GLU A C 1
ATOM 909 O O . GLU A 1 109 ? -7.136 2.851 23.186 1.00 96.44 109 GLU A O 1
ATOM 914 N N . TRP A 1 110 ? -8.987 4.121 23.325 1.00 95.69 110 TRP A N 1
ATOM 915 C CA . TRP A 1 110 ? -8.589 5.053 22.264 1.00 95.69 110 TRP A CA 1
ATOM 916 C C . TRP A 1 110 ? -7.311 5.812 22.610 1.00 95.69 110 TRP A C 1
ATOM 918 O O . TRP A 1 110 ? -6.416 5.892 21.771 1.00 95.69 110 TRP A O 1
ATOM 928 N N . VAL A 1 111 ? -7.191 6.300 23.848 1.00 95.12 111 VAL A N 1
ATOM 929 C CA . VAL A 1 111 ? -5.974 6.970 24.330 1.00 95.12 111 VAL A CA 1
ATOM 930 C C . VAL A 1 111 ? -4.763 6.038 24.252 1.00 95.12 111 VAL A C 1
ATOM 932 O O . VAL A 1 111 ? -3.704 6.467 23.814 1.00 95.12 111 VAL A O 1
ATOM 935 N N . LYS A 1 112 ? -4.912 4.756 24.613 1.00 95.00 112 LYS A N 1
ATOM 936 C CA . LYS A 1 112 ? -3.822 3.766 24.529 1.00 95.00 112 LYS A CA 1
ATOM 937 C C . LYS A 1 112 ? -3.451 3.367 23.101 1.00 95.00 112 LYS A C 1
ATOM 939 O O . LYS A 1 112 ? -2.330 2.933 22.878 1.00 95.00 112 LYS A O 1
ATOM 944 N N . MET A 1 113 ? -4.401 3.403 22.170 1.00 92.69 113 MET A N 1
ATOM 945 C CA . MET A 1 113 ? -4.164 2.979 20.789 1.00 92.69 113 MET A CA 1
ATOM 946 C C . MET A 1 113 ? -3.555 4.091 19.928 1.00 92.69 113 MET A C 1
ATOM 948 O O . MET A 1 113 ? -2.841 3.792 18.974 1.00 92.69 113 MET A O 1
ATOM 952 N N . LEU A 1 114 ? -3.867 5.354 20.233 1.00 92.38 114 LEU A N 1
ATOM 953 C CA . LEU A 1 114 ? -3.432 6.516 19.452 1.00 92.38 114 LEU A CA 1
ATOM 954 C C . LEU A 1 114 ? -2.290 7.315 20.097 1.00 92.38 114 LEU A C 1
ATOM 956 O O . LEU A 1 114 ? -1.672 8.115 19.396 1.00 92.38 114 LEU A O 1
ATOM 960 N N . GLY A 1 115 ? -2.055 7.147 21.402 1.00 77.00 115 GLY A N 1
ATOM 961 C CA . GLY A 1 115 ? -0.949 7.762 22.148 1.00 77.00 115 GLY A CA 1
ATOM 962 C C . GLY A 1 115 ? 0.277 6.865 22.213 1.00 77.00 115 GLY A C 1
ATOM 963 O O . GLY A 1 115 ? 1.391 7.431 22.208 1.00 77.00 115 GLY A O 1
#

Solvent-accessible surface area (backbone atoms only — not comparable to full-atom values): 7074 Å² total; per-residue (Å²): 105,74,56,60,53,45,65,67,68,53,95,59,59,91,88,57,73,86,76,53,71,68,59,52,50,55,50,51,52,52,43,51,49,54,38,53,55,37,33,76,75,61,33,63,72,57,37,60,73,66,46,60,50,47,62,64,52,74,65,46,52,69,79,53,48,51,64,52,53,76,76,39,62,67,92,81,56,90,85,80,57,68,70,58,33,71,75,40,48,68,62,47,48,49,51,50,33,54,73,71,71,48,76,86,76,52,72,74,51,49,50,68,74,75,107

pLDDT: mean 91.36, std 7.56, range [65.38, 97.88]

InterPro domains:
  IPR000863 Sulfotransferase domain [PF00685] (54-103)
  IPR027417 P-loop containing nucleoside triphosphate hydrolase [G3DSA:3.40.50.300] (1-113)
  IPR027417 P-loop containing nucleoside triphosphate hydrolase [SSF52540] (2-109)
  IPR052654 Chondroitin Sulfate Sulfotransferase [PTHR15723] (1-113)